Protein AF-A0A2E8GUC5-F1 (afdb_monomer)

Nearest PDB structures (foldseek):
  6mlx-assembly3_C  TM=7.347E-01  e=3.695E-02  Treponema pallidum
  4cp6-assembly1_A  TM=7.049E-01  e=7.687E-02  Streptococcus pneumoniae
  3sb4-assembly1_A  TM=7.564E-01  e=3.519E-01  Bacteroides thetaiotaomicron
  4h09-assembly2_B  TM=5.265E-01  e=6.867E-02  Eubacterium ventriosum ATCC 27560
  4fs7-assembly1_A  TM=5.259E-01  e=4.935E-01  Bacteroides ovatus ATCC 8483

Radius of gyration: 11.75 Å; Cα contacts (8 Å, |Δi|>4): 256; chains: 1; bounding box: 25×28×29 Å

Structure (mmCIF, N/CA/C/O backbone):
data_AF-A0A2E8GUC5-F1
#
_entry.id   AF-A0A2E8GUC5-F1
#
loop_
_atom_site.group_PDB
_atom_site.id
_atom_site.type_symbol
_atom_site.label_atom_id
_atom_site.label_alt_id
_atom_site.label_comp_id
_atom_site.label_asym_id
_atom_site.label_entity_id
_atom_site.label_seq_id
_atom_site.pdbx_PDB_ins_code
_atom_site.Cartn_x
_atom_site.Cartn_y
_atom_site.Cartn_z
_atom_site.occupancy
_atom_site.B_iso_or_equiv
_atom_site.auth_seq_id
_atom_site.auth_comp_id
_atom_site.auth_asym_id
_atom_site.auth_atom_id
_atom_site.pdbx_PDB_model_num
ATOM 1 N N . MET A 1 1 ? -5.785 8.296 -16.583 1.00 53.00 1 MET A N 1
ATOM 2 C CA . MET A 1 1 ? -6.557 7.715 -15.471 1.00 53.00 1 MET A CA 1
ATOM 3 C C . MET A 1 1 ? -6.521 6.213 -15.609 1.00 53.00 1 MET A C 1
ATOM 5 O O . MET A 1 1 ? -7.000 5.700 -16.609 1.00 53.00 1 MET A O 1
ATOM 9 N N . SER A 1 2 ? -5.929 5.519 -14.647 1.00 78.38 2 SER A N 1
ATOM 10 C CA . SER A 1 2 ? -6.198 4.101 -14.455 1.00 78.38 2 SER A CA 1
ATOM 11 C C . SER A 1 2 ? -6.371 3.873 -12.954 1.00 78.38 2 SER A C 1
ATOM 13 O O . SER A 1 2 ? -5.524 4.242 -12.130 1.00 78.38 2 SER A O 1
ATOM 15 N N . HIS A 1 3 ? -7.562 3.405 -12.615 1.00 84.19 3 HIS A N 1
ATOM 16 C CA . HIS A 1 3 ? -8.024 3.140 -11.266 1.00 84.19 3 HIS A CA 1
ATOM 17 C C . HIS A 1 3 ? -8.414 1.670 -11.215 1.00 84.19 3 HIS A C 1
ATOM 19 O O . HIS A 1 3 ? -8.983 1.157 -12.179 1.00 84.19 3 HIS A O 1
ATOM 25 N N . LEU A 1 4 ? -8.076 1.005 -10.118 1.00 94.50 4 LEU A N 1
ATOM 26 C CA . LEU A 1 4 ? -8.408 -0.392 -9.899 1.00 94.50 4 LEU A CA 1
ATOM 27 C C . LEU A 1 4 ? -9.050 -0.553 -8.524 1.00 94.50 4 LEU A C 1
ATOM 29 O O . LEU A 1 4 ? -8.610 0.060 -7.552 1.00 94.50 4 LEU A O 1
ATOM 33 N N . GLU A 1 5 ? -10.048 -1.423 -8.445 1.00 96.50 5 GLU A N 1
ATOM 34 C CA . GLU A 1 5 ? -10.707 -1.787 -7.197 1.00 96.50 5 GLU A CA 1
ATOM 35 C C . GLU A 1 5 ? -10.505 -3.278 -6.933 1.00 96.50 5 GLU A C 1
ATOM 37 O O . GLU A 1 5 ? -10.751 -4.121 -7.796 1.00 96.50 5 GLU A O 1
ATOM 42 N N . VAL A 1 6 ? -10.047 -3.603 -5.728 1.00 97.31 6 VAL A N 1
ATOM 43 C CA . VAL A 1 6 ? -10.014 -4.966 -5.202 1.00 97.31 6 VAL A CA 1
ATOM 44 C C . VAL A 1 6 ? -11.275 -5.151 -4.355 1.00 97.31 6 VAL A C 1
ATOM 46 O O . VAL A 1 6 ? -11.413 -4.461 -3.344 1.00 97.31 6 VAL A O 1
ATOM 49 N N . PRO A 1 7 ? -12.205 -6.043 -4.739 1.00 97.19 7 PRO A N 1
ATOM 50 C CA . PRO A 1 7 ? -13.477 -6.205 -4.039 1.00 97.19 7 PRO A CA 1
ATOM 51 C C . PRO A 1 7 ? -13.331 -6.661 -2.584 1.00 97.19 7 PRO A C 1
ATOM 53 O O . PRO A 1 7 ? -12.366 -7.329 -2.217 1.00 97.19 7 PRO A O 1
ATOM 56 N N . ASN A 1 8 ? -14.359 -6.398 -1.771 1.00 96.00 8 ASN A N 1
ATOM 57 C CA . ASN A 1 8 ? -14.421 -6.835 -0.369 1.00 96.00 8 ASN A CA 1
ATOM 58 C C . ASN A 1 8 ? -14.391 -8.363 -0.187 1.00 96.00 8 ASN A C 1
ATOM 60 O O . ASN A 1 8 ? -14.089 -8.824 0.906 1.00 96.00 8 ASN A O 1
ATOM 64 N N . SER A 1 9 ? -14.720 -9.142 -1.223 1.00 97.25 9 SER A N 1
ATOM 65 C CA . SER A 1 9 ? -14.665 -10.609 -1.185 1.00 97.25 9 SER A CA 1
ATOM 66 C C . SER A 1 9 ? -13.246 -11.171 -1.299 1.00 97.25 9 SER A C 1
ATOM 68 O O . SER A 1 9 ? -13.038 -12.358 -1.053 1.00 97.25 9 SER A O 1
ATOM 70 N N . VAL A 1 10 ? -12.267 -10.352 -1.692 1.00 98.19 10 VAL A N 1
ATOM 71 C CA . VAL A 1 10 ? -10.872 -10.778 -1.794 1.00 98.19 10 VAL A CA 1
ATOM 72 C C . VAL A 1 10 ? -10.253 -10.777 -0.403 1.00 98.19 10 VAL A C 1
ATOM 74 O O . VAL A 1 10 ? -10.213 -9.746 0.255 1.00 98.19 10 VAL A O 1
ATOM 77 N N . VAL A 1 11 ? -9.721 -11.927 0.009 1.00 98.06 11 VAL A N 1
ATOM 78 C CA . VAL A 1 11 ? -9.064 -12.095 1.319 1.00 98.06 11 VAL A CA 1
ATOM 79 C C . VAL A 1 11 ? -7.547 -11.905 1.228 1.00 98.06 11 VAL A C 1
ATOM 81 O O . VAL A 1 11 ? -6.888 -11.500 2.186 1.00 98.06 11 VAL A O 1
ATOM 84 N N . LYS A 1 12 ? -6.964 -12.172 0.056 1.00 98.06 12 LYS A N 1
ATOM 85 C CA . LYS A 1 12 ? -5.516 -12.171 -0.145 1.00 98.06 12 LYS A CA 1
ATOM 86 C C . LYS A 1 12 ? -5.133 -11.588 -1.496 1.00 98.06 12 LYS A C 1
ATOM 88 O O . LYS A 1 12 ? -5.670 -11.981 -2.528 1.00 98.06 12 LYS A O 1
ATOM 93 N N . ILE A 1 13 ? -4.156 -10.687 -1.478 1.00 98.12 13 ILE A N 1
ATOM 94 C CA . ILE A 1 13 ? -3.446 -10.219 -2.670 1.00 98.12 13 ILE A CA 1
ATOM 95 C C . ILE A 1 13 ? -2.161 -11.032 -2.773 1.00 98.12 13 ILE A C 1
ATOM 97 O O . ILE A 1 13 ? -1.316 -10.982 -1.882 1.00 98.12 13 ILE A O 1
ATOM 101 N N . GLU A 1 14 ? -2.017 -11.805 -3.842 1.00 98.31 14 GLU A N 1
ATOM 102 C CA . GLU A 1 14 ? -0.886 -12.719 -3.996 1.00 98.31 14 GLU A CA 1
ATOM 103 C C . GLU A 1 14 ? 0.435 -12.008 -4.320 1.00 98.31 14 GLU A C 1
ATOM 105 O O . GLU A 1 14 ? 0.496 -10.836 -4.710 1.00 98.31 14 GLU A O 1
ATOM 110 N N . ARG A 1 15 ? 1.530 -12.760 -4.170 1.00 98.12 15 ARG A N 1
ATOM 111 C CA . ARG A 1 15 ? 2.876 -12.319 -4.546 1.00 98.12 15 ARG A CA 1
ATOM 112 C C . ARG A 1 15 ? 2.888 -11.804 -5.991 1.00 98.12 15 ARG A C 1
ATOM 114 O O . ARG A 1 15 ? 2.482 -12.519 -6.901 1.00 98.12 15 ARG A O 1
ATOM 121 N N . ARG A 1 16 ? 3.429 -10.597 -6.201 1.00 97.56 16 ARG A N 1
ATOM 122 C CA . ARG A 1 16 ? 3.544 -9.915 -7.513 1.00 97.56 16 ARG A CA 1
ATOM 123 C C . ARG A 1 16 ? 2.225 -9.604 -8.247 1.00 97.56 16 ARG A C 1
ATOM 125 O O . ARG A 1 16 ? 2.287 -9.282 -9.429 1.00 97.56 16 ARG A O 1
ATOM 132 N N . ALA A 1 17 ? 1.064 -9.641 -7.587 1.00 97.56 17 ALA A N 1
ATOM 133 C CA . ALA A 1 17 ? -0.237 -9.444 -8.247 1.00 97.56 17 ALA A CA 1
ATOM 134 C C . ALA A 1 17 ? -0.344 -8.159 -9.101 1.00 97.56 17 ALA A C 1
ATOM 136 O O . ALA A 1 17 ? -0.966 -8.176 -10.159 1.00 97.56 17 ALA A O 1
ATOM 137 N N . PHE A 1 18 ? 0.299 -7.069 -8.674 1.00 97.25 18 PHE A N 1
ATOM 138 C CA . PHE A 1 18 ? 0.327 -5.772 -9.362 1.00 97.25 18 PHE A CA 1
ATOM 139 C C . PHE A 1 18 ? 1.760 -5.319 -9.673 1.00 97.25 18 PHE A C 1
ATOM 141 O O . PHE A 1 18 ? 2.064 -4.124 -9.685 1.00 97.25 18 PHE A O 1
ATOM 148 N N . TYR A 1 19 ? 2.663 -6.278 -9.888 1.00 97.50 19 TYR A N 1
ATOM 149 C CA . TYR A 1 19 ? 4.067 -6.015 -10.179 1.00 97.50 19 TYR A CA 1
ATOM 150 C C . TYR A 1 19 ? 4.226 -5.274 -11.512 1.00 97.50 19 TYR A C 1
ATOM 152 O O . TYR A 1 19 ? 3.730 -5.717 -12.545 1.00 97.50 19 TYR A O 1
ATOM 160 N N . GLY A 1 20 ? 4.974 -4.170 -11.502 1.00 96.81 20 GLY A N 1
ATOM 161 C CA . GLY A 1 20 ? 5.351 -3.435 -12.706 1.00 96.81 20 GLY A CA 1
ATOM 162 C C . GLY A 1 20 ? 4.185 -2.736 -13.400 1.00 96.81 20 GLY A C 1
ATOM 163 O O . GLY A 1 20 ? 4.282 -2.432 -14.588 1.00 96.81 20 GLY A O 1
ATOM 164 N N . MET A 1 21 ? 3.081 -2.468 -12.695 1.00 95.50 21 M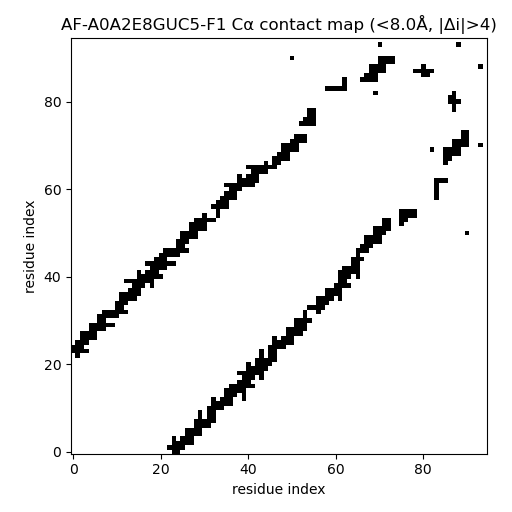ET A N 1
ATOM 165 C CA . MET A 1 21 ? 1.963 -1.712 -13.258 1.00 95.50 21 MET A CA 1
ATOM 166 C C . MET A 1 21 ? 2.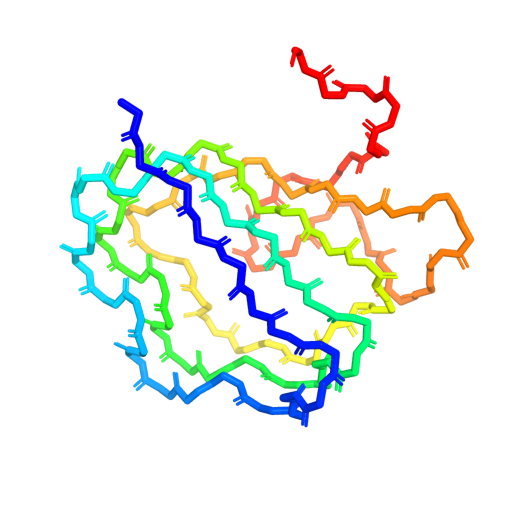321 -0.229 -13.356 1.00 95.50 21 MET A C 1
ATOM 168 O O . MET A 1 21 ? 1.919 0.600 -12.541 1.00 95.50 21 MET A O 1
ATOM 172 N N . GLU A 1 22 ? 3.085 0.120 -14.389 1.00 92.25 22 GLU A N 1
ATOM 173 C CA . GLU A 1 22 ? 3.553 1.486 -14.621 1.00 92.25 22 GLU A CA 1
ATOM 174 C C . GLU A 1 22 ? 2.430 2.439 -15.043 1.00 92.25 22 GLU A C 1
ATOM 176 O O . GLU A 1 22 ? 2.637 3.642 -15.057 1.00 92.25 22 GLU A O 1
ATOM 181 N N . TYR A 1 23 ? 1.232 1.956 -15.364 1.00 92.50 23 TYR A N 1
ATOM 182 C CA . TYR A 1 23 ? 0.091 2.818 -15.672 1.00 92.50 23 TYR A CA 1
ATOM 183 C C . TYR A 1 23 ? -0.781 3.134 -14.453 1.00 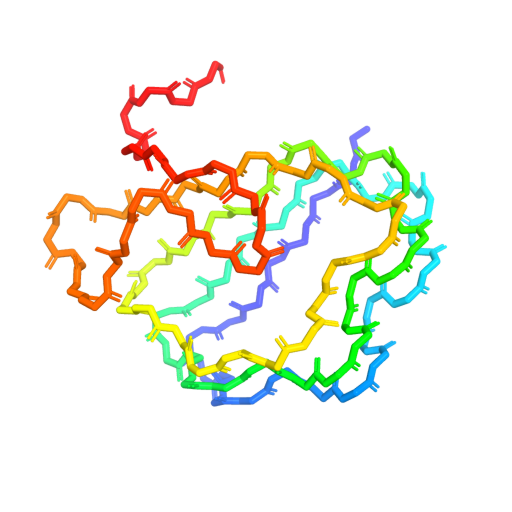92.50 23 TYR A C 1
ATOM 185 O O . TYR A 1 23 ? -1.461 4.161 -14.480 1.00 92.50 23 TYR A O 1
ATOM 193 N N . LEU A 1 24 ? -0.760 2.285 -13.414 1.00 94.12 24 LEU A N 1
ATOM 194 C CA . LEU A 1 24 ? -1.676 2.339 -12.273 1.00 94.12 24 LEU A CA 1
ATOM 195 C C . LEU A 1 24 ? -1.384 3.553 -11.391 1.00 94.12 24 LEU A C 1
ATOM 197 O O . LEU A 1 24 ? -0.317 3.637 -10.790 1.00 94.12 24 LEU A O 1
ATOM 201 N N . ASN A 1 25 ? -2.337 4.484 -11.300 1.00 96.12 25 ASN A N 1
ATOM 202 C CA . ASN A 1 25 ? -2.180 5.692 -10.483 1.00 96.12 25 ASN A CA 1
ATOM 203 C C . ASN A 1 25 ? -2.727 5.521 -9.068 1.00 96.12 25 ASN A C 1
ATOM 205 O O . ASN A 1 25 ? -2.150 6.036 -8.109 1.00 96.12 25 ASN A O 1
ATOM 209 N N . SER A 1 26 ? -3.850 4.817 -8.942 1.00 96.69 26 SER A N 1
ATOM 210 C CA . SER A 1 26 ? -4.494 4.574 -7.658 1.00 96.69 26 SER A CA 1
ATOM 211 C C . SER A 1 26 ? -5.173 3.215 -7.627 1.00 96.69 26 SER A C 1
ATOM 213 O O . SER A 1 26 ? -5.682 2.754 -8.649 1.00 96.69 26 SER A O 1
ATOM 215 N N . ILE A 1 27 ? -5.210 2.606 -6.447 1.00 97.69 27 ILE A N 1
ATOM 216 C CA . ILE A 1 27 ? -5.939 1.364 -6.198 1.00 97.69 27 ILE A CA 1
ATOM 217 C C . ILE A 1 27 ? -6.725 1.471 -4.892 1.00 97.69 27 ILE A C 1
ATOM 219 O O . ILE A 1 27 ? -6.222 2.011 -3.902 1.00 97.69 27 ILE A O 1
ATOM 223 N N . VAL A 1 28 ? -7.961 0.979 -4.894 1.00 98.00 28 VAL A N 1
ATOM 224 C CA . VAL A 1 28 ? -8.781 0.815 -3.689 1.00 98.00 28 VAL A CA 1
ATOM 225 C C . VAL A 1 28 ? -8.789 -0.658 -3.311 1.00 98.00 28 VAL A C 1
ATOM 227 O O . VAL A 1 28 ? -9.055 -1.522 -4.140 1.00 98.00 28 VAL A O 1
ATOM 230 N N . ILE A 1 29 ? -8.476 -0.937 -2.053 1.00 98.25 29 ILE A N 1
ATOM 231 C CA . ILE A 1 29 ? -8.402 -2.264 -1.469 1.00 98.25 29 ILE A CA 1
ATOM 232 C C . ILE A 1 29 ? -9.604 -2.462 -0.553 1.00 98.25 29 ILE A C 1
ATOM 234 O O . ILE A 1 29 ? -9.790 -1.721 0.418 1.00 98.25 29 ILE A O 1
ATOM 238 N N . GLY A 1 30 ? -10.423 -3.455 -0.888 1.00 98.12 30 GLY A N 1
ATOM 239 C CA . GLY A 1 30 ? -11.623 -3.818 -0.152 1.00 98.12 30 GLY A CA 1
ATOM 240 C C . GLY A 1 30 ? -11.347 -4.196 1.301 1.00 98.12 30 GLY A C 1
ATOM 241 O O . GLY A 1 30 ? -10.245 -4.596 1.672 1.00 98.12 30 GLY A O 1
ATOM 242 N N . ALA A 1 31 ? -12.380 -4.075 2.130 1.00 97.69 31 ALA A N 1
ATOM 243 C CA . ALA A 1 31 ? -12.271 -4.224 3.578 1.00 97.69 31 ALA A CA 1
ATOM 244 C C . ALA A 1 31 ? -11.950 -5.655 4.045 1.00 97.69 31 ALA A C 1
ATOM 246 O O . ALA A 1 31 ? -11.515 -5.826 5.177 1.00 97.69 31 ALA A O 1
ATOM 247 N N . GLY A 1 32 ? -12.168 -6.661 3.190 1.00 97.38 32 GLY A N 1
ATOM 248 C CA . GLY A 1 32 ? -11.906 -8.069 3.496 1.00 97.38 32 GLY A CA 1
ATOM 249 C C . GLY A 1 32 ? -10.476 -8.534 3.224 1.00 97.38 32 GLY A C 1
ATOM 250 O O . GLY A 1 32 ? -10.167 -9.685 3.508 1.00 97.38 32 GLY A O 1
ATOM 251 N N . VAL A 1 33 ? -9.598 -7.684 2.675 1.00 98.44 33 VAL A N 1
ATOM 252 C CA . VAL A 1 33 ? -8.214 -8.087 2.397 1.00 98.44 33 VAL A CA 1
ATOM 253 C C . VAL A 1 33 ? -7.433 -8.166 3.704 1.00 98.44 33 VAL A C 1
ATOM 255 O O . VAL A 1 33 ? -7.161 -7.152 4.336 1.00 98.44 33 VAL A O 1
ATOM 258 N N . GLU A 1 34 ? -7.015 -9.373 4.070 1.00 98.25 34 GLU A N 1
ATOM 259 C CA . GLU A 1 34 ? -6.283 -9.658 5.307 1.00 98.25 34 GLU A CA 1
ATOM 260 C C . GLU A 1 34 ? -4.771 -9.773 5.088 1.00 98.25 34 GLU A C 1
ATOM 262 O O . GLU A 1 34 ? -3.981 -9.606 6.023 1.00 98.25 34 GLU A O 1
ATOM 267 N N . SER A 1 35 ? -4.335 -10.079 3.860 1.00 98.31 35 SER A N 1
ATOM 268 C CA . SER A 1 35 ? -2.916 -1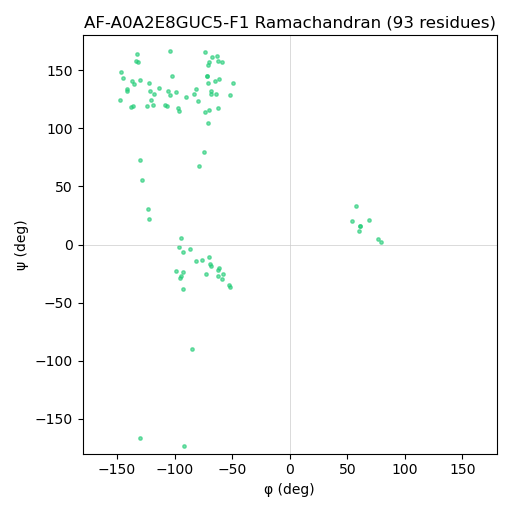0.281 3.558 1.00 98.31 35 SER A CA 1
ATOM 269 C C . SER A 1 35 ? -2.496 -9.798 2.171 1.00 98.31 35 SER A C 1
ATOM 271 O O . SER A 1 35 ? -3.224 -9.930 1.185 1.00 98.31 35 SER A O 1
ATOM 273 N N . ILE A 1 36 ? -1.279 -9.253 2.105 1.00 98.44 36 ILE A N 1
ATOM 274 C CA . ILE A 1 36 ? -0.620 -8.799 0.881 1.00 98.44 36 ILE A CA 1
ATOM 275 C C . ILE A 1 36 ? 0.726 -9.502 0.748 1.00 98.44 36 ILE A C 1
ATOM 277 O O . ILE A 1 36 ? 1.622 -9.354 1.584 1.00 98.44 36 ILE A O 1
ATOM 281 N N . GLY A 1 37 ? 0.866 -10.252 -0.338 1.00 98.06 37 GLY A N 1
ATOM 282 C CA . GLY A 1 37 ? 2.056 -11.018 -0.650 1.00 98.06 37 GLY A CA 1
ATOM 283 C C . GLY A 1 37 ? 3.269 -10.151 -0.974 1.00 98.06 37 GLY A C 1
ATOM 284 O O . GLY A 1 37 ? 3.181 -8.978 -1.350 1.00 98.06 37 GLY A O 1
ATOM 285 N N . ASN A 1 38 ? 4.437 -10.780 -0.873 1.00 97.94 38 ASN A N 1
ATOM 286 C CA . ASN A 1 38 ? 5.714 -10.190 -1.246 1.00 97.94 38 ASN A CA 1
ATOM 287 C C . ASN A 1 38 ? 5.654 -9.550 -2.646 1.00 97.94 38 ASN A C 1
ATOM 289 O O . ASN A 1 38 ? 5.104 -10.123 -3.587 1.00 97.94 38 ASN A O 1
ATOM 293 N N . GLN A 1 39 ? 6.262 -8.381 -2.824 1.00 97.94 39 GLN A N 1
ATOM 294 C CA . GLN A 1 39 ? 6.395 -7.734 -4.135 1.00 97.94 39 GLN A CA 1
ATOM 295 C C . GLN A 1 39 ? 5.088 -7.380 -4.853 1.00 97.94 39 GLN A C 1
ATOM 297 O O . GLN A 1 39 ? 5.125 -7.124 -6.058 1.00 97.94 39 GLN A O 1
ATOM 302 N N . ALA A 1 40 ? 3.948 -7.369 -4.154 1.00 98.25 40 ALA A N 1
ATOM 303 C CA . ALA A 1 40 ? 2.642 -7.147 -4.769 1.00 98.25 40 ALA A CA 1
ATOM 304 C C . ALA A 1 40 ? 2.593 -5.881 -5.638 1.00 98.25 40 ALA A C 1
ATOM 306 O O . ALA A 1 40 ? 1.996 -5.934 -6.703 1.00 98.25 40 ALA A O 1
ATOM 307 N N . PHE A 1 41 ? 3.271 -4.798 -5.241 1.00 98.12 41 PHE A N 1
ATOM 308 C CA . PHE A 1 41 ? 3.291 -3.511 -5.950 1.00 98.12 41 PHE A CA 1
ATOM 309 C C . PHE A 1 41 ? 4.704 -3.061 -6.346 1.00 98.12 41 PHE A C 1
ATOM 311 O O . PHE A 1 41 ? 4.964 -1.869 -6.521 1.00 98.12 41 PHE A O 1
ATOM 318 N N . TRP A 1 42 ? 5.661 -3.982 -6.449 1.00 98.12 42 TRP A N 1
ATOM 319 C CA . TRP A 1 42 ? 7.017 -3.619 -6.863 1.00 98.12 42 TRP A CA 1
ATOM 320 C C . TRP A 1 42 ? 7.033 -3.029 -8.276 1.00 98.12 42 TRP A C 1
ATOM 322 O O . TRP A 1 42 ? 6.326 -3.501 -9.157 1.00 98.12 42 TRP A O 1
ATOM 332 N N . PHE A 1 43 ? 7.875 -2.019 -8.499 1.00 97.88 43 PHE A N 1
ATOM 333 C CA . PHE A 1 43 ? 8.057 -1.306 -9.770 1.00 97.88 43 PHE A CA 1
ATOM 334 C C . PHE A 1 43 ? 6.812 -0.598 -10.332 1.00 97.88 43 PHE A C 1
ATOM 336 O O . PHE A 1 43 ? 6.854 -0.106 -11.459 1.00 97.88 43 PHE A O 1
ATOM 343 N N . SER A 1 44 ? 5.736 -0.455 -9.557 1.00 96.88 44 SER A N 1
ATOM 344 C CA . SER A 1 44 ? 4.559 0.341 -9.936 1.00 96.88 44 SER A CA 1
ATOM 345 C C . SER A 1 44 ? 4.823 1.835 -9.719 1.00 96.88 44 SER A C 1
ATOM 347 O O . SER A 1 44 ? 4.265 2.472 -8.831 1.00 96.88 44 SER A O 1
ATOM 349 N N . LYS A 1 45 ? 5.730 2.400 -10.525 1.00 95.88 45 LYS A N 1
ATOM 350 C CA . LYS A 1 45 ? 6.338 3.735 -10.330 1.00 95.88 45 LYS A CA 1
ATOM 351 C C . LYS A 1 45 ? 5.353 4.907 -10.360 1.00 95.88 45 LYS A C 1
ATOM 353 O O . LYS A 1 45 ? 5.677 5.981 -9.868 1.00 95.88 45 LYS A O 1
ATOM 358 N N . ARG A 1 46 ? 4.183 4.730 -10.980 1.00 96.19 46 ARG A N 1
ATOM 359 C CA . ARG A 1 46 ? 3.131 5.759 -11.075 1.00 96.19 46 ARG A CA 1
ATOM 360 C C . ARG A 1 46 ? 2.048 5.620 -10.006 1.00 96.19 46 ARG A C 1
ATOM 362 O O . ARG A 1 46 ? 1.154 6.467 -9.966 1.00 96.19 46 ARG A O 1
ATOM 369 N N . LEU A 1 47 ? 2.137 4.598 -9.150 1.00 97.06 47 LEU A N 1
ATOM 370 C CA . LEU A 1 47 ? 1.187 4.365 -8.069 1.00 97.06 47 LEU A CA 1
ATOM 371 C C . LEU A 1 47 ? 1.385 5.426 -6.988 1.00 97.06 47 LEU A C 1
ATOM 373 O O . LEU A 1 47 ? 2.339 5.374 -6.215 1.00 97.06 47 LEU A O 1
ATOM 377 N N . ALA A 1 48 ? 0.471 6.389 -6.956 1.00 97.00 48 ALA A N 1
ATOM 378 C CA . ALA A 1 48 ? 0.510 7.520 -6.039 1.00 97.00 48 ALA A CA 1
ATOM 379 C C . ALA A 1 48 ? -0.330 7.275 -4.780 1.00 97.00 48 ALA A C 1
ATOM 381 O O . ALA A 1 48 ? -0.014 7.810 -3.720 1.00 97.00 48 ALA A O 1
ATOM 382 N N . ALA A 1 49 ? -1.387 6.462 -4.878 1.00 97.56 49 ALA A N 1
ATOM 383 C CA . ALA A 1 49 ? -2.304 6.227 -3.769 1.00 97.56 49 ALA A CA 1
ATOM 384 C C . ALA A 1 49 ? -2.775 4.772 -3.688 1.00 97.56 49 ALA A C 1
ATOM 386 O O . ALA A 1 49 ? -3.244 4.200 -4.673 1.00 97.56 49 ALA A O 1
ATOM 387 N N . VAL A 1 50 ? -2.737 4.210 -2.483 1.00 98.19 50 VAL A N 1
ATOM 388 C CA . VAL A 1 50 ? -3.414 2.952 -2.141 1.00 98.19 50 VAL A CA 1
ATOM 389 C C . VAL A 1 50 ? -4.414 3.268 -1.042 1.00 98.19 50 VAL A C 1
ATOM 391 O O . VAL A 1 50 ? -4.033 3.779 0.004 1.00 98.19 50 VAL A O 1
ATOM 394 N N . THR A 1 51 ? -5.698 3.028 -1.276 1.00 98.25 51 THR A N 1
ATOM 395 C CA . THR A 1 51 ? -6.758 3.308 -0.300 1.00 98.25 51 THR A CA 1
ATOM 396 C C . THR A 1 51 ? -7.299 2.004 0.261 1.00 98.25 51 THR A C 1
ATOM 398 O O . THR A 1 51 ? -7.829 1.206 -0.495 1.00 98.25 51 THR A O 1
ATOM 401 N N . PHE A 1 52 ? -7.211 1.791 1.568 1.00 98.31 52 PHE A N 1
ATOM 402 C CA . PHE A 1 52 ? -7.764 0.626 2.253 1.00 98.31 52 PHE A CA 1
ATOM 403 C C . PHE A 1 52 ? -9.104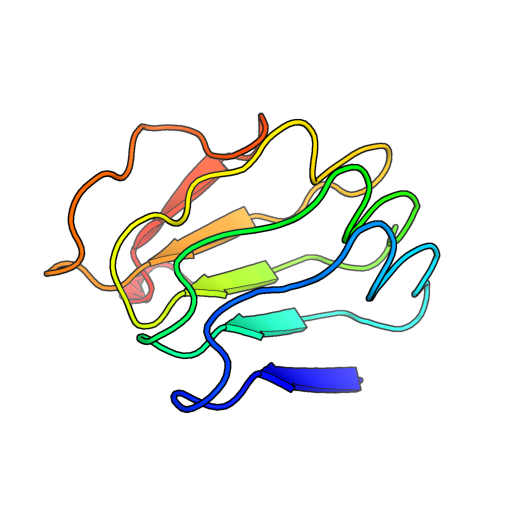 0.963 2.901 1.00 98.31 52 PHE A C 1
ATOM 405 O O . PHE A 1 52 ? -9.236 1.966 3.608 1.00 98.31 52 PHE A O 1
ATOM 412 N N . LEU A 1 53 ? -10.101 0.109 2.667 1.00 97.69 53 LEU A N 1
ATOM 413 C CA . LEU A 1 53 ? -11.440 0.251 3.243 1.00 97.69 53 LEU A CA 1
ATOM 414 C C . LEU A 1 53 ? -11.628 -0.516 4.560 1.00 97.69 53 LEU A C 1
ATOM 416 O O . LEU A 1 53 ? -12.686 -0.364 5.173 1.00 97.69 53 LEU A O 1
ATOM 420 N N . GLY A 1 54 ? -10.636 -1.310 4.972 1.00 96.94 54 GLY A N 1
ATOM 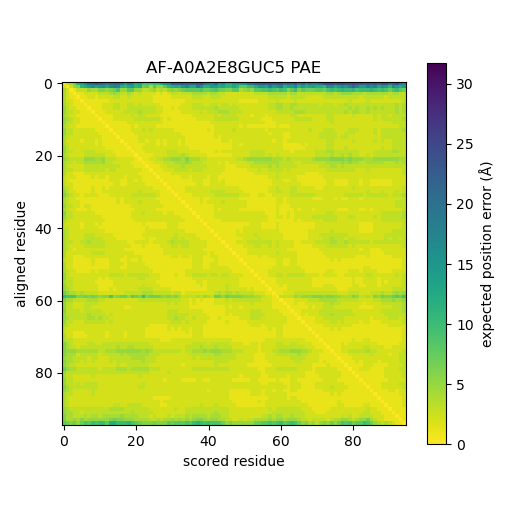421 C CA . GLY A 1 54 ? -10.638 -2.114 6.196 1.00 96.94 54 GLY A CA 1
ATOM 422 C C . GLY A 1 54 ? -9.374 -1.936 7.037 1.00 96.94 54 GLY A C 1
ATOM 423 O O . GLY A 1 54 ? -8.597 -0.996 6.835 1.00 96.94 54 GLY A O 1
ATOM 424 N N . ASP A 1 55 ? -9.202 -2.843 7.996 1.00 98.38 55 ASP A N 1
ATOM 425 C CA . ASP A 1 55 ? -8.049 -2.891 8.898 1.00 98.38 55 ASP A CA 1
ATOM 426 C C . ASP A 1 55 ? -6.737 -3.136 8.134 1.00 98.38 55 ASP A C 1
ATOM 428 O O . ASP A 1 55 ? -6.737 -3.552 6.975 1.00 98.38 55 ASP A O 1
ATOM 432 N N . ALA A 1 56 ? -5.604 -2.845 8.775 1.00 98.25 56 ALA A N 1
ATOM 433 C CA . ALA A 1 56 ? -4.293 -3.040 8.168 1.00 98.25 56 ALA A CA 1
ATOM 434 C C . ALA A 1 56 ? -4.053 -4.529 7.858 1.00 98.25 56 ALA A C 1
ATOM 436 O O . ALA A 1 56 ? -3.983 -5.337 8.791 1.00 98.25 56 ALA A O 1
ATOM 437 N N . PRO A 1 57 ? -3.883 -4.918 6.579 1.00 98.12 57 PRO A N 1
ATOM 438 C CA . PRO A 1 57 ? -3.551 -6.294 6.254 1.00 98.12 57 PRO A CA 1
ATOM 439 C C . PRO A 1 57 ? -2.126 -6.613 6.696 1.00 98.12 57 PRO A C 1
ATOM 441 O O . PRO A 1 57 ? -1.260 -5.741 6.775 1.00 98.12 57 PRO A O 1
ATOM 444 N N . LYS A 1 58 ? -1.830 -7.894 6.899 1.00 98.19 58 LYS A N 1
ATOM 445 C CA . LYS A 1 58 ? -0.439 -8.331 7.043 1.00 98.19 58 LYS A CA 1
ATOM 446 C C . LYS A 1 58 ? 0.264 -8.161 5.702 1.00 98.19 58 LYS A C 1
ATOM 448 O O . LYS A 1 58 ? -0.221 -8.643 4.679 1.00 98.19 58 LYS A O 1
ATOM 453 N N . ALA A 1 59 ? 1.418 -7.510 5.705 1.00 95.94 59 ALA A N 1
ATOM 454 C CA . ALA A 1 59 ? 2.229 -7.353 4.510 1.00 95.94 59 ALA A CA 1
ATOM 455 C C . ALA A 1 59 ? 3.699 -7.592 4.828 1.00 95.94 59 ALA A C 1
ATOM 457 O O . ALA A 1 59 ? 4.194 -7.177 5.871 1.00 95.94 59 ALA A O 1
ATOM 458 N N . GLU A 1 60 ? 4.388 -8.265 3.911 1.00 90.94 60 GLU A N 1
ATOM 459 C CA . GLU A 1 60 ? 5.824 -8.505 4.022 1.00 90.94 60 GLU A CA 1
ATOM 460 C C . GLU A 1 60 ? 6.609 -7.305 3.471 1.00 90.94 60 GLU A C 1
ATOM 462 O O . GLU A 1 60 ? 6.897 -6.346 4.178 1.00 90.94 60 GLU A O 1
ATOM 467 N N . ASN A 1 61 ? 6.919 -7.326 2.173 1.00 95.06 61 ASN A N 1
ATOM 468 C CA . ASN A 1 61 ? 7.595 -6.243 1.469 1.00 95.06 61 ASN A CA 1
ATOM 469 C C . ASN A 1 61 ? 6.813 -5.890 0.192 1.00 95.06 61 ASN A C 1
ATOM 471 O O . ASN A 1 61 ? 7.209 -6.281 -0.914 1.00 95.06 61 ASN A O 1
ATOM 475 N N . PRO A 1 62 ? 5.646 -5.235 0.330 1.00 96.75 62 PRO A N 1
ATOM 476 C CA . PRO A 1 62 ? 4.743 -4.996 -0.792 1.00 96.75 62 PRO A CA 1
ATOM 477 C C . PRO A 1 62 ? 5.267 -3.934 -1.769 1.00 96.75 62 PRO A C 1
ATOM 479 O O . PRO A 1 62 ? 4.919 -3.995 -2.949 1.00 96.75 62 PRO A O 1
ATOM 482 N N . PHE A 1 63 ? 6.118 -3.003 -1.317 1.00 97.44 63 PHE A N 1
ATOM 483 C CA . PHE A 1 63 ? 6.551 -1.833 -2.086 1.00 97.44 63 PHE A CA 1
ATOM 484 C C . PHE A 1 63 ? 8.073 -1.801 -2.282 1.00 97.44 63 PHE A C 1
ATOM 486 O O . PHE A 1 63 ? 8.844 -1.789 -1.331 1.00 97.44 63 PHE A O 1
ATOM 493 N N . TYR A 1 64 ? 8.508 -1.736 -3.540 1.00 97.12 64 TYR A N 1
ATOM 494 C CA . TYR A 1 64 ? 9.893 -1.460 -3.932 1.00 97.12 64 TYR A CA 1
ATOM 495 C C . TYR A 1 64 ? 9.863 -0.698 -5.246 1.00 97.12 64 TYR A C 1
ATOM 497 O O . TYR A 1 64 ? 9.233 -1.146 -6.204 1.00 97.12 64 TYR A O 1
ATOM 505 N N . LYS A 1 65 ? 10.498 0.478 -5.288 1.00 96.31 65 LYS A N 1
ATOM 506 C CA . LYS A 1 65 ? 10.357 1.448 -6.394 1.00 96.31 65 LYS A CA 1
ATOM 507 C C . LYS A 1 65 ? 8.903 1.842 -6.714 1.00 96.31 65 LYS A C 1
ATOM 509 O O . LYS A 1 65 ? 8.624 2.330 -7.805 1.00 96.31 65 LYS A O 1
ATOM 514 N N . ALA A 1 66 ? 8.002 1.639 -5.760 1.00 96.81 66 ALA A N 1
ATOM 515 C CA . ALA A 1 66 ? 6.677 2.232 -5.711 1.00 96.81 66 ALA A CA 1
ATOM 516 C C . ALA A 1 66 ? 6.608 3.021 -4.407 1.00 96.81 66 ALA A C 1
ATOM 518 O O . ALA A 1 66 ? 7.020 2.506 -3.367 1.00 96.81 66 ALA A O 1
ATOM 519 N N . THR A 1 67 ? 6.135 4.261 -4.480 1.00 97.31 67 THR A N 1
ATOM 520 C CA . THR A 1 67 ? 6.105 5.182 -3.336 1.00 97.31 67 THR A CA 1
ATOM 521 C C . THR A 1 67 ? 4.714 5.790 -3.137 1.00 97.31 67 THR A C 1
ATOM 523 O O . THR A 1 67 ? 4.568 7.014 -3.206 1.00 97.31 67 THR A O 1
ATOM 526 N N . PRO A 1 68 ? 3.657 4.969 -2.989 1.00 97.69 68 PRO A N 1
ATOM 527 C CA . PRO A 1 68 ? 2.319 5.496 -2.775 1.00 97.69 68 PRO A CA 1
ATOM 528 C C . PRO A 1 68 ? 2.174 6.112 -1.388 1.00 97.69 68 PRO A C 1
ATOM 530 O O . PRO A 1 68 ? 2.803 5.674 -0.434 1.00 97.69 68 PRO A O 1
ATOM 533 N N . THR A 1 69 ? 1.247 7.052 -1.248 1.00 98.56 69 THR A N 1
ATOM 534 C CA . THR A 1 69 ? 0.657 7.334 0.064 1.00 98.56 69 THR A CA 1
ATOM 535 C C . THR A 1 69 ? -0.441 6.315 0.344 1.00 98.56 69 THR A C 1
ATOM 537 O O . THR A 1 69 ? -1.279 6.024 -0.519 1.00 98.56 69 THR A O 1
ATOM 540 N N . ILE A 1 70 ? -0.431 5.759 1.549 1.00 98.62 70 ILE A N 1
ATOM 541 C CA . ILE A 1 70 ? -1.453 4.835 2.016 1.00 98.62 70 ILE A CA 1
ATOM 542 C C . ILE A 1 70 ? -2.558 5.642 2.683 1.00 98.62 70 ILE A C 1
ATOM 544 O O . ILE A 1 70 ? -2.301 6.440 3.577 1.00 98.62 70 ILE A O 1
ATOM 548 N N . TYR A 1 71 ? -3.792 5.428 2.253 1.00 98.62 71 TYR A N 1
ATOM 549 C CA . TYR A 1 71 ? -4.974 6.056 2.823 1.00 98.62 71 TYR A CA 1
ATOM 550 C C . TYR A 1 71 ? -5.831 5.000 3.494 1.00 98.62 71 TYR A C 1
ATOM 552 O O . TYR A 1 71 ? -6.083 3.948 2.910 1.00 98.62 71 TYR A O 1
ATOM 560 N N . ARG A 1 72 ? -6.315 5.288 4.697 1.00 98.31 72 ARG A N 1
ATOM 561 C CA . ARG A 1 72 ? -7.190 4.386 5.452 1.00 98.31 72 ARG A CA 1
ATOM 562 C C . ARG A 1 72 ? -8.386 5.130 6.028 1.00 98.31 72 ARG A C 1
ATOM 564 O O . ARG A 1 72 ? -8.340 6.348 6.215 1.00 98.31 72 ARG A O 1
ATOM 571 N N . LYS A 1 73 ? -9.457 4.403 6.336 1.00 96.81 73 LYS A N 1
ATOM 572 C CA . LYS A 1 73 ? -10.613 4.970 7.043 1.00 96.81 73 LYS A CA 1
ATOM 573 C C . LYS A 1 73 ? -10.294 5.251 8.523 1.00 96.81 73 LYS A C 1
ATOM 575 O O . LYS A 1 73 ? -9.533 4.484 9.119 1.00 96.81 73 LYS A O 1
ATOM 580 N N . PRO A 1 74 ? -10.843 6.312 9.141 1.00 95.94 74 PRO A N 1
ATOM 581 C CA . PRO A 1 74 ? -10.544 6.678 10.531 1.00 95.94 74 PRO A CA 1
ATOM 582 C C . PRO A 1 74 ? -10.871 5.574 11.553 1.00 95.94 74 PRO A C 1
ATOM 584 O O . PRO A 1 74 ? -10.169 5.447 12.555 1.00 95.94 74 PRO A O 1
ATOM 587 N N . GLU A 1 75 ? -11.864 4.736 11.271 1.00 95.94 75 GLU A N 1
ATOM 588 C CA . GLU A 1 75 ? -12.284 3.607 12.103 1.00 95.94 75 GLU A CA 1
ATOM 589 C C . GLU A 1 75 ? -11.429 2.336 11.941 1.00 95.94 75 GLU A C 1
ATOM 591 O O . GLU A 1 75 ? -11.524 1.431 12.771 1.00 95.94 75 GLU A O 1
ATOM 596 N N . ALA A 1 76 ? -10.595 2.259 10.897 1.00 97.00 76 ALA A N 1
ATOM 597 C CA . ALA A 1 76 ? -9.765 1.091 10.619 1.00 97.00 76 ALA A CA 1
ATOM 598 C C . ALA A 1 76 ? -8.618 0.944 11.632 1.00 97.00 76 ALA A C 1
ATOM 600 O O . ALA A 1 76 ? -7.950 1.918 11.992 1.00 97.00 76 ALA A O 1
ATOM 601 N N . LYS A 1 77 ? -8.356 -0.293 12.052 1.00 97.69 77 LYS A N 1
ATOM 602 C CA . LYS A 1 77 ? -7.412 -0.673 13.111 1.00 97.69 77 LYS A CA 1
ATOM 603 C C . LYS A 1 77 ? -6.120 -1.265 12.540 1.00 97.69 77 LYS A C 1
ATOM 605 O O . LYS A 1 77 ? -6.041 -1.620 11.368 1.00 97.69 77 LYS A O 1
ATOM 610 N N . GLY A 1 78 ? -5.093 -1.377 13.385 1.00 97.38 78 GLY A N 1
ATOM 611 C CA . GLY A 1 78 ? -3.817 -2.028 13.044 1.00 97.38 78 GLY A CA 1
ATOM 612 C C . GLY A 1 78 ? -2.839 -1.182 12.218 1.00 97.38 78 GLY A C 1
ATOM 613 O O . GLY A 1 78 ? -1.766 -1.663 11.871 1.00 97.38 78 GLY A O 1
ATOM 614 N N . TRP A 1 79 ? -3.182 0.071 11.913 1.00 97.94 79 TRP A N 1
ATOM 615 C CA . TRP A 1 79 ? -2.334 0.986 11.147 1.00 97.94 79 TRP A CA 1
ATOM 616 C C . TRP A 1 79 ? -1.294 1.678 12.037 1.00 97.94 79 TRP A C 1
ATOM 618 O O . TRP A 1 79 ? -1.648 2.263 13.060 1.00 97.94 79 TRP A O 1
ATOM 628 N N . GLY A 1 80 ? -0.025 1.643 11.624 1.00 96.50 80 GLY A N 1
ATOM 629 C CA . GLY A 1 80 ? 1.027 2.517 12.153 1.00 96.50 80 GLY A CA 1
ATOM 630 C C . GLY A 1 80 ? 1.171 3.803 11.333 1.00 96.50 80 GLY A C 1
ATOM 631 O O . GLY A 1 80 ? 0.412 4.039 10.394 1.00 96.50 80 GLY A O 1
ATOM 632 N N . GLU A 1 81 ? 2.191 4.609 11.645 1.00 97.12 81 GLU A N 1
ATOM 633 C CA . GLU A 1 81 ? 2.557 5.794 10.843 1.00 97.12 81 GLU A CA 1
ATOM 634 C C . GLU A 1 81 ? 2.972 5.424 9.410 1.00 97.12 81 GLU A C 1
ATOM 636 O O . GLU A 1 81 ? 2.821 6.217 8.478 1.00 97.12 81 GLU A O 1
ATOM 641 N N . THR A 1 82 ? 3.482 4.201 9.228 1.00 98.00 82 THR A N 1
ATOM 642 C CA . THR A 1 82 ? 3.841 3.651 7.921 1.00 98.00 82 THR A CA 1
ATOM 643 C C . THR A 1 82 ? 3.282 2.246 7.709 1.00 98.00 82 THR A C 1
ATOM 645 O O . THR A 1 82 ? 3.010 1.507 8.655 1.00 98.00 82 THR A O 1
ATOM 648 N N . PHE A 1 83 ? 3.137 1.864 6.440 1.00 98.00 83 PHE A N 1
ATOM 649 C CA . PHE A 1 83 ? 2.748 0.529 5.999 1.00 98.00 83 PHE A CA 1
ATOM 650 C C . PHE A 1 83 ? 3.607 0.114 4.799 1.00 98.00 83 PHE A C 1
ATOM 652 O O . PHE A 1 83 ? 3.618 0.787 3.769 1.00 98.00 83 PHE A O 1
ATOM 659 N N . GLY A 1 84 ? 4.389 -0.963 4.939 1.00 96.00 84 GLY A N 1
ATOM 660 C CA . GLY A 1 84 ? 5.369 -1.364 3.919 1.00 96.00 84 GLY A CA 1
ATOM 661 C C . GLY A 1 84 ? 6.397 -0.265 3.601 1.00 96.00 84 GLY A C 1
ATOM 662 O O . GLY A 1 84 ? 6.798 -0.109 2.448 1.00 96.00 84 GLY A O 1
ATOM 663 N N . GLY A 1 85 ? 6.759 0.545 4.604 1.00 96.88 85 GLY A N 1
ATOM 664 C CA . GLY A 1 85 ? 7.662 1.693 4.468 1.00 96.88 85 GLY A CA 1
ATOM 665 C C . GLY A 1 85 ? 7.038 2.942 3.833 1.00 96.88 85 GLY A C 1
ATOM 666 O O . GLY A 1 85 ? 7.751 3.911 3.599 1.00 96.88 85 GLY A O 1
ATOM 667 N N . GLN A 1 86 ? 5.734 2.930 3.545 1.00 98.19 86 GLN A N 1
ATOM 668 C CA . GLN A 1 86 ? 5.018 4.054 2.939 1.00 98.19 86 GLN A CA 1
ATOM 669 C C . GLN A 1 86 ? 4.194 4.820 3.975 1.00 98.19 86 GLN A C 1
ATOM 671 O O . GLN A 1 86 ? 3.659 4.183 4.883 1.00 98.19 86 GLN A O 1
ATOM 676 N N . PRO A 1 87 ? 4.056 6.152 3.860 1.00 98.38 87 PRO A N 1
ATOM 677 C CA . PRO A 1 87 ? 3.316 6.952 4.829 1.00 98.38 87 PRO A CA 1
ATOM 678 C C . PRO A 1 87 ? 1.828 6.597 4.827 1.00 98.38 87 PRO A C 1
ATOM 680 O O . PRO A 1 87 ? 1.232 6.404 3.765 1.00 98.38 87 PRO A O 1
ATOM 683 N N . VAL A 1 88 ? 1.227 6.558 6.015 1.00 98.69 88 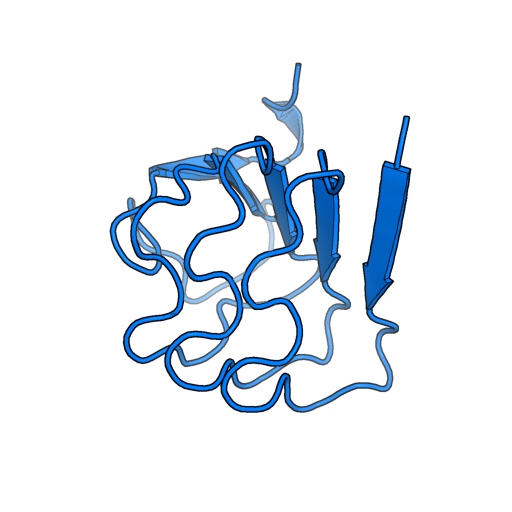VAL A N 1
ATOM 684 C CA . VAL A 1 88 ? -0.207 6.317 6.207 1.00 98.69 88 VAL A CA 1
ATOM 685 C C . VAL A 1 88 ? -0.906 7.620 6.592 1.00 98.69 88 VAL A C 1
ATOM 687 O O . VAL A 1 88 ? -0.456 8.335 7.482 1.00 98.69 88 VAL A O 1
ATOM 690 N N . LYS A 1 89 ? -2.024 7.919 5.927 1.00 98.62 89 LYS A N 1
ATOM 691 C CA . LYS A 1 89 ? -2.889 9.082 6.164 1.00 98.62 89 LYS A CA 1
ATOM 692 C C . LYS A 1 89 ? -4.358 8.681 6.238 1.00 98.62 89 LYS A C 1
ATOM 694 O O . LYS A 1 89 ? -4.750 7.593 5.800 1.00 98.62 89 LYS A O 1
ATOM 699 N N . LEU A 1 90 ? -5.195 9.563 6.770 1.00 98.25 90 LEU A N 1
ATOM 700 C CA . LEU A 1 90 ? -6.642 9.399 6.718 1.00 98.25 90 LEU A CA 1
ATOM 701 C C . LEU A 1 90 ? -7.154 9.639 5.301 1.00 98.25 90 LEU A C 1
ATOM 703 O O . LEU A 1 90 ? -6.678 10.510 4.579 1.00 98.25 90 LEU A O 1
ATOM 707 N N . ILE A 1 91 ? -8.180 8.887 4.910 1.00 96.69 91 ILE A N 1
ATOM 708 C CA . ILE A 1 91 ? -8.833 9.035 3.603 1.00 96.69 91 ILE A CA 1
ATOM 709 C C . ILE A 1 91 ? -9.395 10.449 3.372 1.00 96.69 91 ILE A C 1
ATOM 711 O O . ILE A 1 91 ? -9.477 10.885 2.229 1.00 96.69 91 ILE A O 1
ATOM 715 N N . SER A 1 92 ? -9.719 11.185 4.440 1.00 96.19 92 SER A N 1
ATOM 716 C CA . SER A 1 92 ? -10.140 12.591 4.391 1.00 96.19 92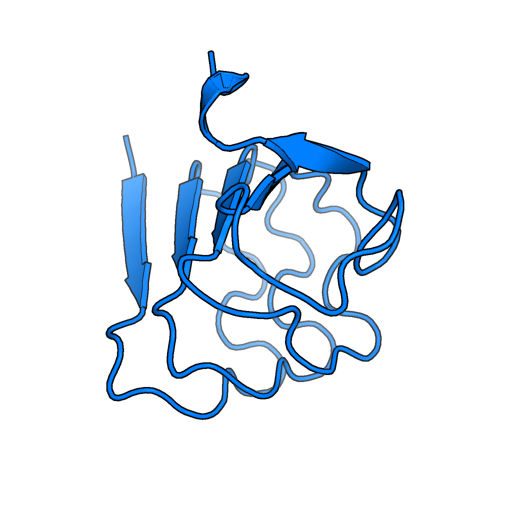 SER A CA 1
ATOM 717 C C . SER A 1 92 ? -9.025 13.565 3.990 1.00 96.19 92 SER A C 1
ATOM 719 O O . SER A 1 92 ? -9.319 14.697 3.635 1.00 96.19 92 SER A O 1
ATOM 721 N N . GLU A 1 93 ? -7.758 13.148 4.056 1.00 95.94 93 GLU A N 1
ATOM 722 C CA . GLU A 1 93 ? -6.583 13.945 3.664 1.00 95.94 93 GLU A CA 1
ATOM 723 C C . GLU A 1 93 ? -6.145 13.676 2.215 1.00 95.94 93 GLU A C 1
ATOM 725 O O . GLU A 1 93 ? -5.069 14.105 1.786 1.00 95.94 93 GLU A O 1
ATOM 730 N N . LYS A 1 94 ? -6.917 12.882 1.468 1.00 91.81 94 LYS A N 1
ATOM 731 C CA . LYS A 1 94 ? -6.620 12.581 0.070 1.00 91.81 94 LYS A CA 1
ATOM 732 C C . LYS A 1 94 ? -6.817 13.849 -0.782 1.00 91.81 94 LYS A C 1
ATOM 734 O O . LYS A 1 94 ? -7.834 14.514 -0.595 1.00 91.81 94 LYS A O 1
ATOM 739 N N . PRO A 1 95 ? -5.858 14.194 -1.664 1.00 85.25 95 PRO A N 1
ATOM 740 C CA . PRO A 1 95 ? -5.964 15.355 -2.545 1.00 85.25 95 PRO A CA 1
ATOM 741 C C . PRO A 1 95 ? -7.049 15.190 -3.612 1.00 85.25 95 PRO A C 1
ATOM 743 O O . PRO A 1 95 ?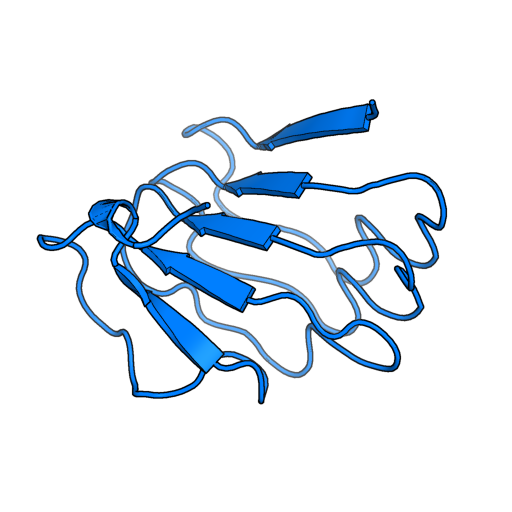 -7.406 14.028 -3.931 1.00 85.25 95 PRO A O 1
#

Sequence (95 aa):
MSHLEVPNSVVKIERRAFYGMEYLNSIVIGAGVESIGNQAFWFSKRLAAVTFLGDAPKAENPFYKATPTIYRKPEAKGWGETFGGQPVKLISEKP

Foldseek 3Di:
DDEEEAEQPDQEQEACCQAQCCPYQEYEYHANHQEYYHCVNENNQNHAEYEYAAAQHDYDQNYDNHAYEYEYDPPHDDDDCDDSNHGYDHPVPDD

pLDDT: mean 96.23, std 5.36, range [53.0, 98.69]

Mean predicted aligned error: 2.43 Å

Solvent-accessible surface area (backbone atoms only — not comparable to full-atom values): 4804 Å² total; per-residue (Å²): 139,42,78,48,77,44,54,52,88,42,45,63,46,51,62,42,72,46,46,53,38,57,71,36,33,35,39,39,38,27,47,41,34,50,34,38,25,48,35,20,33,21,48,11,61,44,25,50,35,39,36,36,66,27,46,55,46,52,60,67,50,28,45,43,74,28,74,31,42,34,24,29,45,88,88,44,48,83,70,57,72,47,57,61,89,24,51,48,44,47,53,88,72,60,132

Secondary structure (DSSP, 8-state):
--EEEE-TT--EEPTTTTTT-TT--EEEE-TT--EE-TTTTTT-TT--EEEESSSPPEESS--SS--PEEEE-TT--S--SEETTEEEEEGGG--